Protein AF-A0A2A3G5W7-F1 (afdb_monomer_lite)

Structure (mmCIF, N/CA/C/O backbone):
data_AF-A0A2A3G5W7-F1
#
_entry.id   AF-A0A2A3G5W7-F1
#
loop_
_atom_site.group_PDB
_atom_site.id
_atom_site.type_symbol
_atom_site.label_atom_id
_atom_site.label_alt_id
_atom_site.label_comp_id
_atom_site.label_asym_id
_atom_site.label_entity_id
_atom_site.label_seq_id
_atom_site.pdbx_PDB_ins_code
_atom_site.Cartn_x
_atom_site.Cartn_y
_atom_site.Cartn_z
_atom_site.occupancy
_atom_site.B_iso_or_equiv
_atom_site.auth_seq_id
_atom_site.auth_comp_id
_atom_site.auth_asym_id
_atom_site.auth_atom_id
_atom_site.pdbx_PDB_model_num
ATOM 1 N N . MET A 1 1 ? 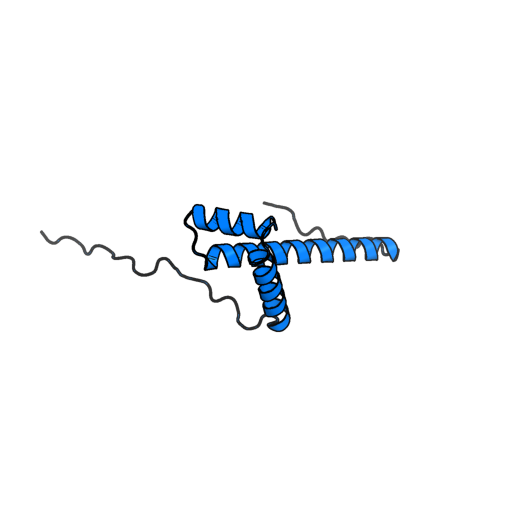8.699 5.999 56.934 1.00 55.00 1 MET A N 1
ATOM 2 C CA . MET A 1 1 ? 8.480 4.981 55.882 1.00 55.00 1 MET A CA 1
ATOM 3 C C . MET A 1 1 ? 8.142 5.730 54.603 1.00 55.00 1 MET A C 1
ATOM 5 O O . MET A 1 1 ? 7.010 6.161 54.447 1.00 55.00 1 MET A O 1
ATOM 9 N N . THR A 1 2 ? 9.136 5.998 53.757 1.00 57.38 2 THR A N 1
ATOM 10 C CA . THR A 1 2 ? 8.965 6.802 52.536 1.00 57.38 2 THR A CA 1
ATOM 11 C C . THR A 1 2 ? 9.011 5.843 51.355 1.00 57.38 2 THR A C 1
ATOM 13 O O . THR A 1 2 ? 10.043 5.211 51.135 1.00 57.38 2 THR A O 1
ATOM 16 N N . LEU A 1 3 ? 7.888 5.652 50.658 1.00 62.31 3 LEU A N 1
ATOM 17 C CA . LEU A 1 3 ? 7.853 4.781 49.483 1.00 62.31 3 LEU A CA 1
ATOM 18 C C . LEU A 1 3 ? 8.672 5.421 48.349 1.00 62.31 3 LEU A C 1
ATOM 20 O O . LEU A 1 3 ? 8.538 6.625 48.116 1.00 62.31 3 LEU A O 1
ATOM 24 N N . PRO A 1 4 ? 9.528 4.650 47.657 1.00 58.84 4 PRO A N 1
ATOM 25 C CA . PRO A 1 4 ? 10.319 5.167 46.551 1.00 58.84 4 PRO A CA 1
ATOM 26 C C . PRO A 1 4 ? 9.414 5.539 45.364 1.00 58.84 4 PRO A C 1
ATOM 28 O O . PRO A 1 4 ? 8.389 4.884 45.140 1.00 58.84 4 PRO A O 1
ATOM 31 N N . PRO A 1 5 ? 9.780 6.575 44.586 1.00 63.47 5 PRO A N 1
ATOM 32 C CA . PRO A 1 5 ? 8.975 7.060 43.472 1.00 63.47 5 PRO A CA 1
ATOM 33 C C . PRO A 1 5 ? 8.731 5.946 42.452 1.00 63.47 5 PRO A C 1
ATOM 35 O O . PRO A 1 5 ? 9.658 5.280 41.995 1.00 63.47 5 PRO A O 1
ATOM 38 N N . HIS A 1 6 ? 7.463 5.732 42.113 1.00 52.88 6 HIS A N 1
ATOM 39 C CA . HIS A 1 6 ? 7.064 4.767 41.098 1.00 52.88 6 HIS A CA 1
ATOM 40 C C . HIS A 1 6 ? 7.224 5.403 39.710 1.00 52.88 6 HIS A C 1
ATOM 42 O O . HIS A 1 6 ? 6.702 6.500 39.487 1.00 52.88 6 HIS A O 1
ATOM 48 N N . PRO A 1 7 ? 7.941 4.763 38.771 1.00 43.12 7 PRO A N 1
ATOM 49 C CA . PRO A 1 7 ? 8.121 5.312 37.438 1.00 43.12 7 PRO A CA 1
ATOM 50 C C . PRO A 1 7 ? 6.792 5.258 3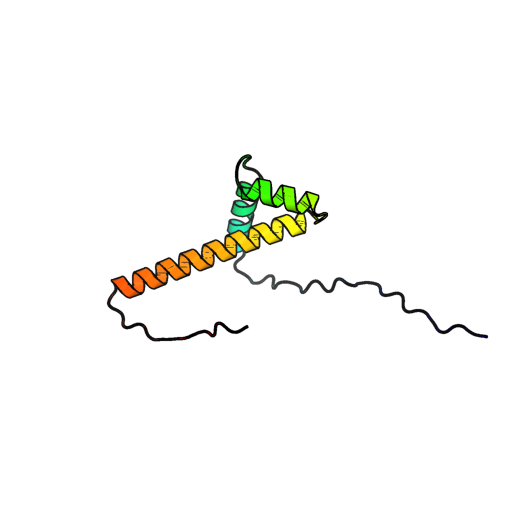6.679 1.00 43.12 7 PRO A C 1
ATOM 52 O O . PRO A 1 7 ? 6.279 4.187 36.363 1.00 43.12 7 PRO A O 1
ATOM 55 N N . ILE A 1 8 ? 6.237 6.427 36.363 1.00 43.81 8 ILE A N 1
ATOM 56 C CA . ILE A 1 8 ? 5.162 6.548 35.379 1.00 43.81 8 ILE A CA 1
ATOM 57 C C . ILE A 1 8 ? 5.840 6.602 34.011 1.00 43.81 8 ILE A C 1
ATOM 59 O O . ILE A 1 8 ? 6.380 7.634 33.610 1.00 43.81 8 ILE A O 1
ATOM 63 N N . PHE A 1 9 ? 5.840 5.482 33.291 1.00 46.00 9 PHE A N 1
ATOM 64 C CA . PHE A 1 9 ? 6.245 5.466 31.890 1.00 46.00 9 PHE A CA 1
ATOM 65 C C . PHE A 1 9 ? 5.197 6.227 31.068 1.00 46.00 9 PHE A C 1
ATOM 67 O O . PHE A 1 9 ? 4.127 5.706 30.760 1.00 46.00 9 PHE A O 1
ATOM 74 N N . SER A 1 10 ? 5.497 7.476 30.711 1.00 52.00 10 SER A N 1
ATOM 75 C CA . SER A 1 10 ? 4.814 8.168 29.619 1.00 52.00 10 SER A CA 1
ATOM 76 C C . SER A 1 10 ? 5.641 7.986 28.343 1.00 52.00 10 SER A C 1
ATOM 78 O O . SER A 1 10 ? 6.846 8.211 28.345 1.00 52.00 10 SER A O 1
ATOM 80 N N . ALA A 1 11 ? 4.974 7.570 27.265 1.00 43.47 11 ALA A N 1
ATOM 81 C CA . ALA A 1 11 ? 5.501 7.401 25.906 1.00 43.47 11 ALA A CA 1
ATOM 82 C C . ALA A 1 11 ? 6.241 6.086 25.573 1.00 43.47 11 ALA A C 1
ATOM 84 O O . ALA A 1 11 ? 7.367 6.096 25.084 1.00 43.47 11 ALA A O 1
ATOM 85 N N . ASP A 1 12 ? 5.529 4.958 25.641 1.00 47.75 12 ASP A N 1
ATOM 86 C CA . ASP A 1 12 ? 5.883 3.740 24.888 1.00 47.75 12 ASP A CA 1
ATOM 87 C C . ASP A 1 12 ? 5.451 3.821 23.408 1.00 47.75 12 ASP A C 1
ATOM 89 O O . ASP A 1 12 ? 4.781 2.942 22.886 1.00 47.75 12 ASP A O 1
ATOM 93 N N . GLN A 1 13 ? 5.752 4.923 22.712 1.00 47.00 13 GLN A N 1
ATOM 94 C CA . GLN A 1 13 ? 5.650 4.971 21.246 1.00 47.00 13 GLN A CA 1
ATOM 95 C C . GLN A 1 13 ? 6.727 5.889 20.673 1.00 47.00 13 GLN A C 1
ATOM 97 O O . GLN A 1 13 ? 6.452 6.964 20.133 1.00 47.00 13 GLN A O 1
ATOM 102 N N . SER A 1 14 ? 7.979 5.439 20.731 1.00 42.91 14 SER A N 1
ATOM 103 C CA . SER A 1 14 ? 9.037 5.961 19.870 1.00 42.91 14 SER A CA 1
ATOM 104 C C . SER A 1 14 ? 8.734 5.550 18.424 1.00 42.91 14 SER A C 1
ATOM 106 O O . SER A 1 14 ? 9.239 4.567 17.898 1.00 42.91 14 SER A O 1
ATOM 108 N N . ARG A 1 15 ? 7.842 6.282 17.743 1.00 53.84 15 ARG A N 1
ATOM 109 C CA . ARG A 1 15 ? 7.629 6.095 16.302 1.00 53.84 15 ARG A CA 1
ATOM 110 C C . ARG A 1 15 ? 8.855 6.670 15.589 1.00 53.84 15 ARG A C 1
ATOM 112 O O . ARG A 1 15 ? 8.965 7.899 15.534 1.00 53.84 15 ARG A O 1
ATOM 119 N N . PRO A 1 16 ? 9.774 5.848 15.042 1.00 50.41 16 PRO A N 1
ATOM 120 C CA . PRO A 1 16 ? 10.879 6.378 14.259 1.00 50.41 16 PRO A CA 1
ATOM 121 C C . PRO A 1 16 ? 10.292 7.223 13.130 1.00 50.41 16 PRO A C 1
ATOM 123 O O . PRO A 1 16 ? 9.409 6.778 12.387 1.00 50.41 16 PRO A O 1
ATOM 126 N N . ARG A 1 17 ? 10.729 8.482 13.032 1.00 51.06 17 ARG A N 1
ATOM 127 C CA . ARG A 1 17 ? 10.313 9.368 11.946 1.00 51.06 17 ARG A CA 1
ATOM 128 C C . ARG A 1 17 ? 10.879 8.789 10.654 1.00 51.06 17 ARG A C 1
ATOM 130 O O . ARG A 1 17 ? 12.072 8.893 10.395 1.00 51.06 17 ARG A O 1
ATOM 137 N N . LEU A 1 18 ? 10.017 8.152 9.860 1.00 57.84 18 LEU A N 1
ATOM 138 C CA . LEU A 1 18 ? 10.367 7.700 8.520 1.00 57.84 18 LEU A CA 1
ATOM 139 C C . LEU A 1 18 ? 10.802 8.933 7.720 1.00 57.84 18 LEU A C 1
ATOM 141 O O . LEU A 1 18 ? 10.057 9.914 7.649 1.00 57.84 18 LEU A O 1
ATOM 145 N N . SER A 1 19 ? 12.025 8.900 7.192 1.00 53.16 19 SER A N 1
ATOM 146 C CA . SER A 1 19 ? 12.618 9.994 6.423 1.00 53.16 19 SER A CA 1
ATOM 147 C C . SER A 1 19 ? 11.611 10.594 5.432 1.00 53.16 19 SER A C 1
ATOM 149 O O . SER A 1 19 ? 11.038 9.894 4.598 1.00 53.16 19 SER A O 1
ATOM 151 N N . ARG A 1 20 ? 11.396 11.915 5.509 1.00 54.66 20 ARG A N 1
ATOM 152 C CA . ARG A 1 20 ? 10.507 12.66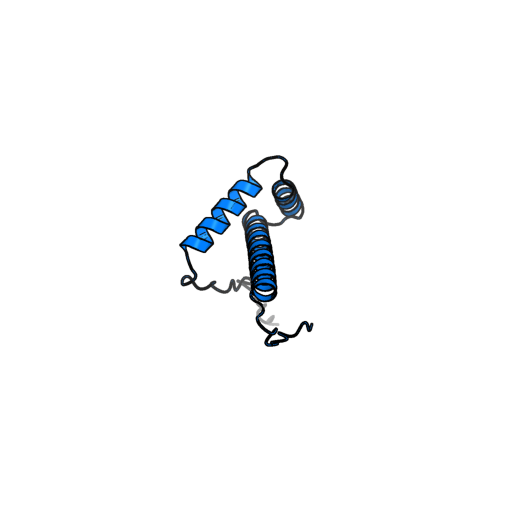7 4.599 1.00 54.66 20 ARG A CA 1
ATOM 153 C C . ARG A 1 20 ? 11.098 12.858 3.191 1.00 54.66 20 ARG A C 1
ATOM 155 O O . ARG A 1 20 ? 10.448 13.498 2.357 1.00 54.66 20 ARG A O 1
ATOM 162 N N . PHE A 1 21 ? 12.308 12.342 2.961 1.00 55.56 21 PHE A N 1
ATOM 163 C CA . PHE A 1 21 ? 13.100 12.465 1.732 1.00 55.56 21 PHE A CA 1
ATOM 164 C C . PHE A 1 21 ? 12.978 11.255 0.788 1.00 55.56 21 PHE A C 1
ATOM 166 O O . PHE A 1 21 ? 13.735 11.142 -0.167 1.00 55.56 21 PHE A O 1
ATOM 173 N N . GLY A 1 22 ? 12.032 10.340 1.020 1.00 66.25 22 GLY A N 1
ATOM 174 C CA . GLY A 1 22 ? 11.686 9.325 0.017 1.00 66.25 22 GLY A CA 1
ATOM 175 C C . GLY A 1 22 ? 10.988 9.928 -1.213 1.00 66.25 22 GLY A C 1
ATOM 176 O O . GLY A 1 22 ? 10.459 11.039 -1.149 1.00 66.25 22 GLY A O 1
ATOM 177 N N . ASN A 1 23 ? 10.936 9.175 -2.319 1.00 83.75 23 ASN A N 1
ATOM 178 C CA . ASN A 1 23 ? 10.211 9.554 -3.538 1.00 83.75 23 ASN A CA 1
ATOM 179 C C . ASN A 1 23 ? 8.714 9.762 -3.229 1.00 83.75 23 ASN A C 1
ATOM 181 O O . ASN A 1 23 ? 7.946 8.806 -3.098 1.00 83.75 23 ASN A O 1
ATOM 185 N N .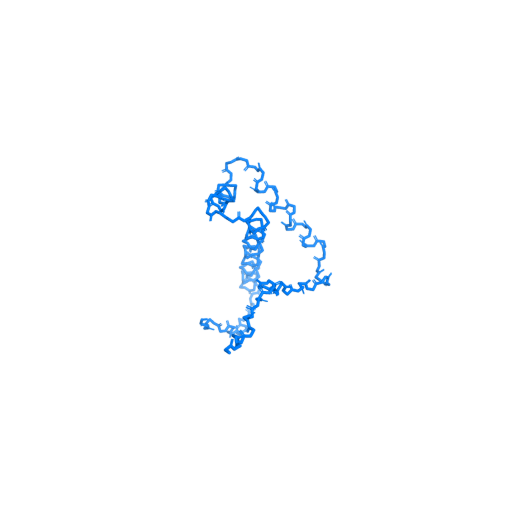 ARG A 1 24 ? 8.304 11.027 -3.078 1.00 84.12 24 ARG A N 1
ATOM 186 C CA . ARG A 1 24 ? 6.947 11.395 -2.647 1.00 84.12 24 ARG A CA 1
ATOM 187 C C . ARG A 1 24 ? 5.888 11.039 -3.677 1.00 84.12 24 ARG A C 1
ATOM 189 O O . ARG A 1 24 ? 4.805 10.628 -3.281 1.00 84.12 24 ARG A O 1
ATOM 196 N N . THR A 1 25 ? 6.214 11.144 -4.962 1.00 88.31 25 THR A N 1
ATOM 197 C CA . THR A 1 25 ? 5.316 10.766 -6.056 1.00 88.31 25 THR A CA 1
ATOM 198 C C . THR A 1 25 ? 5.019 9.274 -6.007 1.00 88.31 25 THR A C 1
ATOM 200 O O . THR A 1 25 ? 3.856 8.882 -6.007 1.00 88.31 25 THR A O 1
ATOM 203 N N . LEU A 1 26 ? 6.057 8.443 -5.861 1.00 86.06 26 LEU A N 1
ATOM 204 C CA . LEU A 1 26 ? 5.894 6.995 -5.727 1.00 86.06 26 LEU A CA 1
ATOM 205 C C . LEU A 1 26 ? 5.097 6.634 -4.469 1.00 86.06 26 LEU A C 1
ATOM 207 O O . LEU A 1 26 ? 4.156 5.849 -4.541 1.00 86.06 26 LEU A O 1
ATOM 211 N N . ASN A 1 27 ? 5.432 7.239 -3.328 1.00 87.75 27 ASN A N 1
ATOM 212 C CA . ASN A 1 27 ? 4.715 6.992 -2.077 1.00 87.75 27 ASN A CA 1
ATOM 213 C C . ASN A 1 27 ? 3.237 7.402 -2.178 1.00 87.75 27 ASN A C 1
ATOM 215 O O . ASN A 1 27 ? 2.370 6.685 -1.686 1.00 87.75 27 ASN A O 1
ATOM 219 N N . SER A 1 28 ? 2.945 8.520 -2.849 1.00 90.00 28 SER A N 1
ATOM 220 C CA . SER A 1 28 ? 1.576 8.968 -3.108 1.00 90.00 28 SER A CA 1
ATOM 221 C C . SER A 1 28 ? 0.833 8.009 -4.036 1.00 90.00 28 SER A C 1
ATOM 223 O O . SER A 1 28 ? -0.322 7.691 -3.776 1.00 90.00 28 SER A O 1
ATOM 225 N N . ALA A 1 29 ? 1.479 7.514 -5.093 1.00 91.81 29 ALA A N 1
ATOM 226 C CA . ALA A 1 29 ? 0.876 6.543 -6.000 1.00 91.81 29 ALA A CA 1
ATOM 227 C C . ALA A 1 29 ? 0.539 5.227 -5.278 1.00 91.81 29 ALA A C 1
ATOM 229 O O . ALA A 1 29 ? -0.579 4.732 -5.398 1.00 91.81 29 ALA A O 1
ATOM 230 N N . ILE A 1 30 ? 1.462 4.703 -4.462 1.00 91.25 30 ILE A N 1
ATOM 231 C CA . ILE A 1 30 ? 1.227 3.502 -3.643 1.00 91.2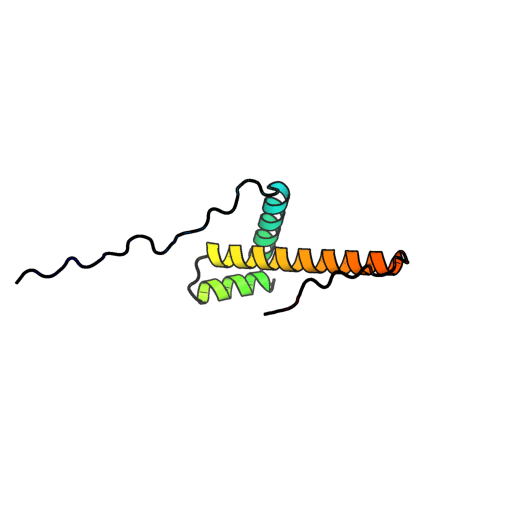5 30 ILE A CA 1
ATOM 232 C C . ILE A 1 30 ? 0.053 3.720 -2.687 1.00 91.25 30 ILE A C 1
ATOM 234 O O . ILE A 1 30 ? -0.792 2.840 -2.543 1.00 91.25 30 ILE A O 1
ATOM 238 N N . HIS A 1 31 ? -0.020 4.894 -2.060 1.00 92.00 31 HIS A N 1
ATOM 239 C CA . HIS A 1 31 ? -1.116 5.240 -1.164 1.00 92.00 31 HIS A CA 1
ATOM 240 C C . HIS A 1 31 ? -2.472 5.258 -1.882 1.00 92.00 31 HIS A C 1
ATOM 242 O O . HIS A 1 31 ? -3.430 4.675 -1.383 1.00 92.00 31 HIS A O 1
ATOM 248 N N . VAL A 1 32 ? -2.552 5.874 -3.066 1.00 93.56 32 VAL A N 1
ATOM 249 C CA . VAL A 1 32 ? -3.785 5.917 -3.872 1.00 93.56 32 VAL A CA 1
ATOM 250 C C . VAL A 1 32 ? -4.217 4.514 -4.300 1.00 93.56 32 VAL A C 1
ATOM 252 O O . VAL A 1 32 ? -5.395 4.180 -4.190 1.00 93.56 32 VAL A O 1
ATOM 255 N N . VAL A 1 33 ? -3.275 3.667 -4.725 1.00 90.88 33 VAL A N 1
ATOM 256 C CA . VAL A 1 33 ? -3.562 2.265 -5.072 1.00 90.88 33 VAL A CA 1
ATOM 257 C C . VAL A 1 33 ? -4.092 1.501 -3.859 1.00 90.88 33 VAL A C 1
ATOM 259 O O . VAL A 1 33 ? -5.119 0.835 -3.962 1.00 90.88 33 VAL A O 1
ATOM 262 N N . ALA A 1 34 ? -3.438 1.630 -2.701 1.00 90.81 34 ALA A N 1
ATOM 263 C CA . ALA A 1 34 ? -3.878 0.979 -1.470 1.00 90.81 34 ALA A CA 1
ATOM 264 C C . ALA A 1 34 ? -5.272 1.464 -1.037 1.00 90.81 34 ALA A C 1
ATOM 266 O O . ALA A 1 34 ? -6.108 0.655 -0.644 1.00 90.81 34 ALA A O 1
ATOM 267 N N . LEU A 1 35 ? -5.549 2.767 -1.149 1.00 90.88 35 LEU A N 1
ATOM 268 C CA . LEU A 1 35 ? -6.867 3.325 -0.851 1.00 90.88 35 LEU A CA 1
ATOM 269 C C . LEU A 1 35 ? -7.932 2.753 -1.794 1.00 90.88 35 LEU A C 1
ATOM 271 O O . LEU A 1 35 ? -8.966 2.293 -1.325 1.00 90.88 35 LEU A O 1
ATOM 275 N N . SER A 1 36 ? -7.651 2.703 -3.099 1.00 91.19 36 SER A N 1
ATOM 276 C CA . SER A 1 36 ? -8.556 2.115 -4.092 1.00 91.19 36 SER A CA 1
ATOM 277 C C . SER A 1 36 ? -8.860 0.642 -3.783 1.00 91.19 36 SER A C 1
ATOM 279 O O . SER A 1 36 ? -10.029 0.259 -3.716 1.00 91.19 36 SER A O 1
ATOM 281 N N . GLN A 1 37 ? -7.834 -0.162 -3.483 1.00 88.50 37 GLN A N 1
ATOM 282 C CA . GLN A 1 37 ? -7.987 -1.571 -3.094 1.00 88.50 37 GLN A CA 1
ATOM 283 C C . GLN A 1 37 ? -8.801 -1.755 -1.810 1.00 88.50 37 GLN A C 1
ATOM 285 O O . GLN A 1 37 ? -9.542 -2.730 -1.700 1.00 88.50 37 GLN A O 1
ATOM 290 N N . ALA A 1 38 ? -8.675 -0.825 -0.860 1.00 86.62 38 ALA A N 1
ATOM 291 C CA . ALA A 1 38 ? -9.436 -0.833 0.382 1.00 86.62 38 ALA A CA 1
ATOM 292 C C . ALA A 1 38 ? -10.892 -0.382 0.201 1.00 86.62 38 ALA A C 1
ATOM 294 O O . ALA A 1 38 ? -11.726 -0.761 1.012 1.0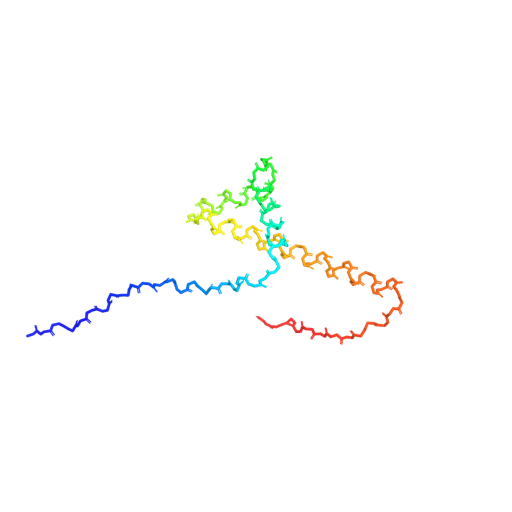0 86.62 38 ALA A O 1
ATOM 295 N N . THR A 1 39 ? -11.206 0.421 -0.822 1.00 83.75 39 THR A N 1
ATOM 296 C CA . THR A 1 39 ? -12.571 0.918 -1.081 1.00 83.75 39 THR A CA 1
ATOM 297 C C . THR A 1 39 ? -13.398 0.017 -1.991 1.00 83.75 39 THR A C 1
ATOM 299 O O . THR A 1 39 ? -14.620 -0.005 -1.876 1.00 83.75 39 THR A O 1
ATOM 302 N N . VAL A 1 40 ? -12.761 -0.721 -2.904 1.00 87.00 40 VAL A N 1
ATOM 303 C CA . VAL A 1 40 ? -13.475 -1.585 -3.851 1.00 87.00 40 VAL A CA 1
ATOM 304 C C . VAL A 1 40 ? -13.976 -2.833 -3.122 1.00 87.00 40 VAL A C 1
ATOM 306 O O . VAL A 1 40 ? -13.201 -3.719 -2.751 1.00 87.00 40 VAL A O 1
ATOM 309 N N . SER A 1 41 ? -15.291 -2.897 -2.913 1.00 70.94 41 SER A N 1
ATOM 310 C CA . SER A 1 41 ? -15.963 -4.037 -2.293 1.00 70.94 41 SER A CA 1
ATOM 311 C C . SER A 1 41 ? -15.773 -5.302 -3.137 1.00 70.94 41 SER A C 1
ATOM 313 O O . SER A 1 41 ? -15.965 -5.283 -4.350 1.00 70.94 41 SER A O 1
ATOM 315 N N . GLY A 1 42 ? -15.383 -6.403 -2.489 1.00 74.69 42 GLY A N 1
ATOM 316 C CA . GLY A 1 42 ? -15.116 -7.691 -3.144 1.00 74.69 42 GLY A CA 1
ATOM 317 C C . GLY A 1 42 ? -13.636 -7.990 -3.401 1.00 74.69 42 GLY A C 1
ATOM 318 O O . GLY A 1 42 ? -13.307 -9.123 -3.737 1.00 74.69 42 GLY A O 1
ATOM 319 N N . ASN A 1 43 ? -12.731 -7.029 -3.185 1.00 80.00 43 ASN A N 1
ATOM 320 C CA . ASN A 1 43 ? -11.299 -7.315 -3.190 1.00 80.00 43 ASN A CA 1
ATOM 321 C C . ASN A 1 43 ? -10.871 -8.018 -1.883 1.00 80.00 43 ASN A C 1
ATOM 323 O O . ASN A 1 43 ? -11.326 -7.667 -0.789 1.00 80.00 43 ASN A O 1
ATOM 327 N N . GLU A 1 44 ? -9.949 -8.976 -1.979 1.00 83.00 44 GLU A N 1
ATOM 328 C CA . GLU A 1 44 ? -9.347 -9.653 -0.825 1.00 83.00 44 GLU A CA 1
ATOM 329 C C . GLU A 1 44 ? -8.697 -8.648 0.142 1.00 83.00 44 GLU A C 1
ATOM 331 O O . GLU A 1 44 ? -8.774 -8.811 1.362 1.00 83.00 44 GLU A O 1
ATOM 336 N N . ASP A 1 45 ? -8.141 -7.556 -0.389 1.00 81.44 45 ASP A N 1
ATOM 337 C CA . ASP A 1 45 ? -7.526 -6.477 0.389 1.00 81.44 45 ASP A CA 1
ATOM 338 C C . ASP A 1 45 ? -8.541 -5.691 1.245 1.00 81.44 45 ASP A C 1
ATOM 340 O O . ASP A 1 45 ? -8.225 -5.275 2.368 1.00 81.44 45 ASP A O 1
ATOM 344 N N . HIS A 1 46 ? -9.780 -5.534 0.762 1.00 80.25 46 HIS A N 1
ATOM 345 C CA . HIS A 1 46 ? -10.881 -4.932 1.522 1.00 80.25 46 HIS A CA 1
ATOM 346 C C . HIS A 1 46 ? -11.268 -5.845 2.692 1.00 80.25 46 HIS A C 1
ATOM 348 O O . HIS A 1 46 ? -11.304 -5.414 3.847 1.00 80.25 46 HIS A O 1
ATOM 354 N N . ALA A 1 47 ? -11.484 -7.135 2.419 1.00 84.69 47 ALA A N 1
ATOM 355 C CA . ALA A 1 47 ? -11.780 -8.128 3.454 1.00 84.69 47 ALA A CA 1
ATOM 356 C C . ALA A 1 47 ? -10.630 -8.267 4.468 1.00 84.69 47 ALA A C 1
ATOM 358 O O . ALA A 1 47 ? -10.846 -8.455 5.664 1.00 84.69 47 ALA A O 1
ATOM 359 N N . TYR A 1 48 ? -9.384 -8.153 4.016 1.00 83.38 48 TYR A N 1
ATOM 360 C CA . TYR A 1 48 ? -8.207 -8.156 4.875 1.00 83.38 48 TYR A CA 1
ATOM 361 C C . TYR A 1 48 ? -8.144 -6.935 5.795 1.00 83.38 48 TYR A C 1
ATOM 363 O O . TYR A 1 48 ? -7.836 -7.079 6.979 1.00 83.38 48 TYR A O 1
ATOM 371 N N . THR A 1 49 ? -8.457 -5.749 5.277 1.00 80.94 49 THR A N 1
ATOM 372 C CA . THR A 1 49 ? -8.498 -4.519 6.076 1.00 80.94 49 THR A CA 1
ATOM 373 C C . THR A 1 49 ? -9.622 -4.583 7.112 1.00 80.94 49 THR A C 1
ATOM 375 O O . THR A 1 49 ? -9.369 -4.269 8.273 1.00 80.94 49 THR A O 1
ATOM 378 N N . GLY A 1 50 ? -10.801 -5.098 6.738 1.00 80.94 50 GLY A N 1
ATOM 379 C CA . GLY A 1 50 ? -11.906 -5.393 7.662 1.00 80.94 50 GLY A CA 1
ATOM 380 C C . GLY A 1 50 ? -11.492 -6.336 8.796 1.00 80.94 50 GLY A C 1
ATOM 381 O O . GLY A 1 50 ? -11.532 -5.945 9.956 1.00 80.94 50 GLY A O 1
ATOM 382 N N . ARG A 1 51 ? -10.921 -7.505 8.467 1.00 87.81 51 ARG A N 1
ATOM 383 C CA . ARG A 1 51 ? -10.388 -8.453 9.470 1.00 87.81 51 ARG A CA 1
ATOM 384 C C . ARG A 1 51 ? -9.387 -7.806 10.430 1.00 87.81 51 ARG A C 1
ATOM 386 O O . ARG A 1 51 ? -9.323 -8.154 11.602 1.00 87.81 51 ARG A O 1
ATOM 393 N N . LYS A 1 52 ? -8.561 -6.876 9.941 1.00 84.50 52 LYS A N 1
ATOM 394 C CA . LYS A 1 52 ? -7.569 -6.180 10.774 1.00 84.50 52 LYS A CA 1
ATOM 395 C C . LYS A 1 52 ? -8.217 -5.183 11.735 1.00 84.50 52 LYS A C 1
ATOM 397 O O . LYS A 1 52 ? -7.690 -5.023 12.832 1.00 84.50 52 LYS A O 1
ATOM 402 N N . LEU A 1 53 ? -9.317 -4.545 11.340 1.00 84.75 53 LEU A N 1
ATOM 403 C CA . LEU A 1 53 ? -10.126 -3.716 12.234 1.00 84.75 53 LEU A CA 1
ATOM 404 C C . LEU A 1 53 ? -10.808 -4.578 13.305 1.00 84.75 53 LEU A C 1
ATOM 406 O O . LEU A 1 53 ? -10.754 -4.219 14.478 1.00 84.75 53 LEU A O 1
ATOM 410 N N . ASP A 1 54 ? -11.336 -5.744 12.923 1.00 86.38 54 ASP A N 1
ATOM 411 C CA . ASP A 1 54 ? -11.958 -6.699 13.856 1.00 86.38 54 ASP A CA 1
ATOM 412 C C . ASP A 1 54 ? -10.950 -7.258 14.879 1.00 86.38 54 ASP A C 1
ATOM 414 O O . ASP A 1 54 ? -11.278 -7.467 16.042 1.00 86.38 54 ASP A O 1
ATOM 418 N N . GLU A 1 55 ? -9.684 -7.427 14.480 1.00 87.31 55 GLU A N 1
ATOM 419 C CA . GLU A 1 55 ? -8.559 -7.766 15.372 1.00 87.31 55 GLU A CA 1
ATOM 420 C C . GLU A 1 55 ? -8.181 -6.632 16.358 1.00 87.31 55 GLU A C 1
ATOM 422 O O . GLU A 1 55 ? -7.204 -6.764 17.098 1.00 87.31 55 GLU A O 1
ATOM 427 N N . GLY A 1 56 ? -8.892 -5.500 16.352 1.00 85.75 56 GLY A N 1
ATOM 428 C CA . GLY A 1 56 ? -8.647 -4.358 17.237 1.00 85.75 56 GLY A CA 1
ATOM 429 C C . GLY A 1 56 ? -7.524 -3.425 16.776 1.00 85.75 56 GLY A C 1
ATOM 430 O O . GLY A 1 56 ? -7.084 -2.567 17.544 1.00 85.75 56 GLY A O 1
ATOM 431 N N . LYS A 1 57 ? -7.031 -3.560 15.535 1.00 87.06 57 LYS A N 1
ATOM 432 C CA . LYS A 1 57 ? -6.024 -2.628 15.004 1.00 87.06 57 LYS A CA 1
ATOM 433 C C . LYS A 1 57 ? -6.673 -1.325 14.589 1.00 87.06 57 LYS A C 1
ATOM 435 O O . LYS A 1 57 ? -7.790 -1.285 14.078 1.00 87.06 57 LYS A O 1
ATOM 440 N N . THR A 1 58 ? -5.917 -0.243 14.715 1.00 89.19 58 THR A N 1
ATOM 441 C CA . THR A 1 58 ? -6.380 1.051 14.218 1.00 89.19 58 THR A CA 1
ATOM 442 C C . THR A 1 58 ? -6.454 1.040 12.687 1.00 89.19 58 THR A C 1
ATOM 444 O O . THR A 1 58 ? -5.633 0.412 12.011 1.00 89.19 58 THR A O 1
ATOM 447 N N . ALA A 1 59 ? -7.377 1.815 12.110 1.00 83.00 59 ALA A N 1
ATOM 448 C CA . ALA A 1 59 ? -7.487 1.965 10.654 1.00 83.00 59 ALA A CA 1
ATOM 449 C C . ALA A 1 59 ? -6.156 2.382 9.999 1.00 83.00 59 ALA A C 1
ATOM 451 O O . ALA A 1 59 ? -5.785 1.885 8.937 1.00 83.00 59 ALA A O 1
ATOM 452 N N . ARG A 1 60 ? -5.372 3.224 10.685 1.00 85.12 60 ARG A N 1
ATOM 453 C CA . ARG A 1 60 ? -4.029 3.634 10.245 1.00 85.12 60 ARG A CA 1
ATOM 454 C C . ARG A 1 60 ? -3.040 2.472 10.175 1.00 85.12 60 ARG A C 1
ATOM 456 O O . ARG A 1 60 ? -2.174 2.465 9.302 1.00 85.12 60 ARG A O 1
ATOM 463 N N . GLU A 1 61 ? -3.113 1.516 11.093 1.00 86.50 61 GLU A N 1
ATOM 464 C CA . GLU A 1 61 ? -2.242 0.336 11.084 1.00 86.50 61 GLU A CA 1
ATOM 465 C C . GLU A 1 61 ? -2.654 -0.659 10.007 1.00 86.50 61 GLU A C 1
ATOM 467 O O . GLU A 1 61 ? -1.782 -1.187 9.312 1.00 86.50 61 GLU A O 1
ATOM 472 N N . ALA A 1 62 ? -3.960 -0.869 9.833 1.00 88.81 62 ALA A N 1
ATOM 473 C CA . ALA A 1 62 ? -4.495 -1.694 8.757 1.00 88.81 62 ALA A CA 1
ATOM 474 C C . ALA A 1 62 ? -4.072 -1.139 7.384 1.00 88.81 62 ALA A C 1
ATOM 476 O O . ALA A 1 62 ? -3.451 -1.857 6.596 1.00 88.81 62 ALA A O 1
ATOM 477 N N . GLN A 1 63 ? -4.255 0.166 7.159 1.00 88.19 63 GLN A N 1
ATOM 478 C CA . GLN A 1 63 ? -3.841 0.847 5.931 1.00 88.19 63 GLN A CA 1
ATOM 479 C C . GLN A 1 63 ? -2.328 0.772 5.693 1.00 88.19 63 GLN A C 1
ATOM 481 O O . GLN A 1 63 ? -1.889 0.393 4.610 1.00 88.19 63 GLN A O 1
ATOM 486 N N . ARG A 1 64 ? -1.499 1.045 6.711 1.00 88.25 64 ARG A N 1
ATOM 487 C CA . ARG A 1 64 ? -0.035 0.906 6.578 1.00 88.25 64 ARG A CA 1
ATOM 488 C C . ARG A 1 64 ? 0.385 -0.520 6.237 1.00 88.25 64 ARG A C 1
ATOM 490 O O . ARG A 1 64 ? 1.404 -0.725 5.577 1.00 88.25 64 ARG A O 1
ATOM 497 N N . ARG A 1 65 ? -0.340 -1.524 6.733 1.00 89.44 65 ARG A N 1
ATOM 498 C CA . ARG A 1 65 ? -0.058 -2.927 6.425 1.00 89.44 65 ARG A CA 1
ATOM 499 C C . ARG A 1 65 ? -0.417 -3.250 4.976 1.00 89.44 65 ARG A C 1
ATOM 501 O O . ARG A 1 65 ? 0.373 -3.937 4.329 1.00 89.44 65 ARG A O 1
ATOM 508 N N . LEU A 1 66 ? -1.526 -2.708 4.475 1.00 89.62 66 LEU A N 1
ATOM 509 C CA . LEU A 1 66 ? -1.914 -2.804 3.070 1.00 89.62 66 LEU A CA 1
ATOM 510 C C . LEU A 1 66 ? -0.883 -2.125 2.153 1.00 89.62 66 LEU A C 1
ATOM 512 O O . LEU A 1 66 ? -0.344 -2.770 1.259 1.00 89.62 66 LEU A O 1
ATOM 516 N N . GLU A 1 67 ? -0.479 -0.885 2.444 1.00 90.00 67 GLU A N 1
ATOM 517 C CA . GLU A 1 67 ? 0.577 -0.176 1.696 1.00 90.00 67 GLU A CA 1
ATOM 518 C C . GLU A 1 67 ? 1.889 -0.983 1.635 1.00 90.00 67 GLU A C 1
ATOM 520 O O . GLU A 1 67 ? 2.535 -1.094 0.587 1.00 90.00 67 GLU A O 1
ATOM 525 N N . ARG A 1 68 ? 2.283 -1.612 2.754 1.00 91.25 68 ARG A N 1
ATOM 526 C CA . ARG A 1 68 ? 3.458 -2.499 2.802 1.00 91.25 68 ARG A CA 1
ATOM 527 C C . ARG A 1 68 ? 3.278 -3.746 1.937 1.00 91.25 68 ARG A C 1
ATOM 529 O O . ARG A 1 68 ? 4.253 -4.196 1.339 1.00 91.25 68 ARG A O 1
ATOM 536 N N . GLN A 1 69 ? 2.082 -4.326 1.890 1.00 90.31 69 GLN A N 1
ATOM 537 C CA . GLN A 1 69 ? 1.781 -5.492 1.058 1.00 90.31 69 GLN A CA 1
ATOM 538 C C . GLN A 1 69 ? 1.845 -5.146 -0.432 1.00 90.31 69 GLN A C 1
ATOM 540 O O . GLN A 1 69 ? 2.499 -5.868 -1.189 1.00 90.31 69 GLN A O 1
ATOM 545 N N . VAL A 1 70 ? 1.273 -4.008 -0.832 1.00 91.00 70 VAL A N 1
ATOM 546 C CA . VAL A 1 70 ? 1.370 -3.477 -2.201 1.00 91.00 70 VAL A CA 1
ATOM 547 C C . VAL A 1 70 ? 2.831 -3.267 -2.585 1.00 91.00 70 VAL A C 1
ATOM 549 O O . VAL A 1 70 ? 3.292 -3.793 -3.595 1.00 91.00 70 VAL A O 1
ATOM 552 N N . THR A 1 71 ? 3.600 -2.594 -1.727 1.00 91.31 71 THR A N 1
ATOM 553 C CA . THR A 1 71 ? 5.028 -2.333 -1.968 1.00 91.31 71 THR A CA 1
ATOM 554 C C . THR A 1 71 ? 5.833 -3.627 -2.107 1.00 91.31 71 THR A C 1
ATOM 556 O O . THR A 1 71 ? 6.644 -3.761 -3.021 1.00 91.31 71 THR A O 1
ATOM 559 N N . LYS A 1 72 ? 5.601 -4.613 -1.227 1.00 92.94 72 LYS A N 1
ATOM 560 C CA . LYS A 1 72 ? 6.259 -5.929 -1.306 1.00 92.94 72 LYS A CA 1
ATOM 561 C C . LYS A 1 72 ? 5.929 -6.649 -2.609 1.00 92.94 72 LYS A C 1
ATOM 563 O O . LYS A 1 72 ? 6.815 -7.266 -3.197 1.00 92.94 72 LYS A O 1
ATOM 568 N N . THR A 1 73 ? 4.674 -6.587 -3.040 1.00 92.56 73 THR A N 1
ATOM 569 C CA . THR A 1 73 ? 4.224 -7.214 -4.286 1.00 92.56 73 THR A CA 1
ATOM 570 C C . THR A 1 73 ? 4.874 -6.538 -5.484 1.00 92.56 73 THR A C 1
ATOM 572 O O . THR A 1 73 ? 5.495 -7.225 -6.289 1.00 92.56 73 THR A O 1
ATOM 575 N N . LEU A 1 74 ? 4.852 -5.202 -5.535 1.00 90.56 74 LEU A N 1
ATOM 576 C CA . LEU A 1 74 ? 5.514 -4.416 -6.576 1.00 90.56 74 LEU A CA 1
ATOM 577 C C . LEU A 1 74 ? 7.005 -4.754 -6.674 1.00 90.56 74 LEU A C 1
ATOM 579 O O . LEU A 1 74 ? 7.488 -5.090 -7.752 1.00 90.56 74 LEU A O 1
ATOM 583 N N . TRP A 1 75 ? 7.720 -4.745 -5.546 1.00 91.88 75 TRP A N 1
ATOM 584 C CA . TRP A 1 75 ? 9.146 -5.069 -5.511 1.00 91.88 75 TRP A CA 1
ATOM 585 C C . TRP A 1 75 ? 9.435 -6.486 -6.024 1.00 91.88 75 TRP A C 1
ATOM 587 O O . TRP A 1 75 ? 10.337 -6.676 -6.840 1.00 91.88 75 TRP A O 1
ATOM 597 N N . ARG A 1 76 ? 8.643 -7.483 -5.600 1.00 94.00 76 ARG A N 1
ATOM 598 C CA . ARG A 1 76 ? 8.779 -8.870 -6.079 1.00 94.00 76 ARG A CA 1
ATOM 599 C C . ARG A 1 76 ? 8.522 -8.974 -7.578 1.00 94.00 76 ARG A C 1
ATOM 601 O O . ARG A 1 76 ? 9.268 -9.670 -8.260 1.00 94.00 76 ARG A O 1
ATOM 608 N N . THR A 1 77 ? 7.495 -8.296 -8.083 1.00 94.25 77 THR A N 1
ATOM 609 C CA . THR A 1 77 ? 7.168 -8.281 -9.511 1.00 94.25 77 THR A CA 1
ATOM 610 C C . THR A 1 77 ? 8.293 -7.645 -10.315 1.00 94.25 77 THR A C 1
ATOM 612 O O . THR A 1 77 ? 8.789 -8.279 -11.237 1.00 94.25 77 THR A O 1
ATOM 615 N N . MET A 1 78 ? 8.781 -6.467 -9.914 1.00 93.12 78 MET A N 1
ATOM 616 C CA . MET A 1 78 ? 9.898 -5.789 -10.584 1.00 93.12 78 MET A CA 1
ATOM 617 C C . MET A 1 78 ? 11.165 -6.650 -10.609 1.00 93.12 78 MET A C 1
ATOM 619 O O . MET A 1 78 ? 11.810 -6.765 -11.646 1.00 93.12 78 MET A O 1
ATOM 623 N N . ARG A 1 79 ? 11.500 -7.307 -9.491 1.00 95.06 79 ARG A N 1
ATOM 624 C CA . ARG A 1 79 ? 12.645 -8.228 -9.405 1.00 95.06 79 ARG A CA 1
ATOM 625 C C . ARG A 1 79 ? 12.495 -9.452 -10.305 1.00 95.06 79 ARG A C 1
ATOM 627 O O . ARG A 1 79 ? 13.477 -9.881 -10.910 1.00 95.06 79 ARG A O 1
ATOM 634 N N . ARG A 1 80 ? 11.293 -10.030 -10.385 1.00 93.56 80 ARG A N 1
ATOM 635 C CA . ARG A 1 80 ? 10.995 -11.145 -11.298 1.00 93.56 80 ARG A CA 1
ATOM 636 C C . ARG A 1 80 ? 11.137 -10.708 -12.752 1.00 93.56 80 ARG A C 1
ATOM 638 O O . ARG A 1 80 ? 11.791 -11.405 -13.518 1.00 93.56 80 ARG A O 1
ATOM 645 N N . ASP A 1 81 ? 10.592 -9.544 -13.091 1.00 93.00 81 ASP A N 1
ATOM 646 C CA . ASP A 1 81 ? 10.684 -8.958 -14.428 1.00 93.00 81 ASP A CA 1
ATOM 647 C C . ASP A 1 81 ? 12.138 -8.688 -14.825 1.00 93.00 81 ASP A C 1
ATOM 649 O O . ASP A 1 81 ? 12.564 -9.056 -15.914 1.00 93.00 81 ASP A O 1
ATOM 653 N N . GLU A 1 82 ? 12.928 -8.109 -13.920 1.00 92.94 82 GLU A N 1
ATOM 654 C CA . GLU A 1 82 ? 14.359 -7.884 -14.123 1.00 92.94 82 GLU A CA 1
ATOM 655 C C . GLU A 1 82 ? 15.117 -9.201 -14.323 1.00 92.94 82 GLU A C 1
ATOM 657 O O . GLU A 1 82 ? 15.931 -9.313 -15.236 1.00 92.94 82 GLU A O 1
ATOM 662 N N . THR A 1 83 ? 14.837 -10.211 -13.496 1.00 92.81 83 THR A N 1
ATOM 663 C CA . THR A 1 83 ? 15.469 -11.533 -13.620 1.00 92.81 83 THR A CA 1
ATOM 664 C C . THR A 1 83 ? 15.141 -12.159 -14.973 1.00 92.81 83 THR A C 1
ATOM 666 O O . THR A 1 83 ? 16.044 -12.642 -15.647 1.00 92.81 83 THR A O 1
ATOM 669 N N . ARG A 1 84 ? 13.876 -12.086 -15.407 1.00 90.25 84 ARG A N 1
ATOM 670 C CA . ARG A 1 84 ? 13.446 -12.556 -16.729 1.00 90.25 84 ARG A CA 1
ATOM 671 C C . ARG A 1 84 ? 14.191 -11.830 -17.851 1.00 90.25 84 ARG A C 1
ATOM 673 O O . ARG A 1 84 ? 14.780 -12.492 -18.694 1.00 90.25 84 ARG A O 1
ATOM 680 N N . ARG A 1 85 ? 14.250 -10.494 -17.809 1.00 89.38 85 ARG A N 1
ATOM 681 C CA . ARG A 1 85 ? 14.970 -9.689 -18.815 1.00 89.38 85 ARG A CA 1
ATOM 682 C C . ARG A 1 85 ? 16.446 -10.067 -18.913 1.00 89.38 85 ARG A C 1
ATOM 684 O O . ARG A 1 85 ? 16.969 -10.146 -20.013 1.00 89.38 85 ARG A O 1
ATOM 691 N N . ARG A 1 86 ? 17.109 -10.316 -17.777 1.00 85.00 86 ARG A N 1
ATOM 692 C CA . ARG A 1 86 ? 18.524 -10.729 -17.743 1.00 85.00 86 ARG A CA 1
ATOM 693 C C . ARG A 1 86 ? 18.750 -12.099 -18.390 1.00 85.00 86 ARG A C 1
ATOM 695 O O . ARG A 1 86 ? 19.746 -12.277 -19.085 1.00 85.00 86 ARG A O 1
ATOM 702 N N . LEU A 1 87 ? 17.826 -13.040 -18.173 1.00 83.88 87 LEU A N 1
ATOM 703 C CA . LEU A 1 87 ? 17.854 -14.359 -18.817 1.00 83.88 87 LEU A CA 1
ATOM 704 C C . LEU A 1 87 ? 17.643 -14.241 -20.333 1.00 83.88 87 LEU A C 1
ATOM 706 O O . LEU A 1 87 ? 18.340 -14.895 -21.101 1.00 83.88 87 LEU A O 1
ATOM 710 N N . GLU A 1 88 ? 16.719 -13.378 -20.759 1.00 81.50 88 GLU A N 1
ATOM 711 C CA . GLU A 1 88 ? 16.417 -13.118 -22.174 1.00 81.50 88 GLU A CA 1
ATOM 712 C C . GLU A 1 88 ? 17.550 -12.366 -22.894 1.00 81.50 88 GLU A C 1
ATOM 714 O O . GLU A 1 88 ? 17.785 -12.597 -24.076 1.00 81.50 88 GLU A O 1
ATOM 719 N N . SER A 1 89 ? 18.293 -11.502 -22.194 1.00 74.75 89 SER A N 1
ATOM 720 C CA . SER A 1 89 ? 19.392 -10.715 -22.770 1.00 74.75 89 SER A CA 1
ATOM 721 C C . SER A 1 89 ? 20.729 -11.466 -22.882 1.00 74.75 89 SER A C 1
ATOM 723 O O . SER A 1 89 ? 21.738 -10.842 -23.199 1.00 74.75 89 SER A O 1
ATOM 725 N N . GLY A 1 90 ? 20.781 -12.773 -22.588 1.00 63.50 90 GLY A N 1
ATOM 726 C CA . GLY A 1 90 ? 22.003 -13.590 -22.690 1.00 63.50 90 GLY A CA 1
ATOM 727 C C . GLY A 1 90 ? 23.121 -13.219 -21.702 1.00 63.50 90 GLY A C 1
ATOM 728 O O . GLY A 1 90 ? 24.261 -13.652 -21.865 1.00 63.50 90 GLY A O 1
ATOM 729 N N . GLY A 1 91 ? 22.819 -12.411 -20.679 1.00 55.50 91 GLY A N 1
ATOM 730 C CA . GLY A 1 91 ? 23.792 -11.972 -19.683 1.00 55.50 91 GLY A CA 1
ATOM 731 C C . GLY A 1 91 ? 24.041 -13.069 -18.655 1.00 55.50 91 GLY A C 1
ATOM 732 O O . GLY A 1 91 ? 23.116 -13.479 -17.954 1.00 55.50 91 GLY A O 1
ATOM 733 N N . VAL A 1 92 ? 25.289 -13.535 -18.555 1.00 55.59 92 VAL A N 1
ATOM 734 C CA . VAL A 1 92 ? 25.745 -14.454 -17.499 1.00 55.59 92 VAL A CA 1
ATOM 735 C C . VAL A 1 92 ? 25.246 -13.935 -16.142 1.00 55.59 92 VAL A C 1
ATOM 737 O O . VAL A 1 92 ? 25.396 -12.740 -15.870 1.00 55.59 92 VAL A O 1
ATOM 740 N N . PRO A 1 93 ? 24.637 -14.778 -15.285 1.00 58.59 93 PRO A N 1
ATOM 741 C CA . PRO A 1 93 ? 24.171 -14.338 -13.981 1.00 58.59 93 PRO A CA 1
ATOM 742 C C . PRO A 1 93 ? 25.387 -14.000 -13.118 1.00 58.59 93 PRO A C 1
ATOM 744 O O . PRO A 1 93 ? 25.967 -14.873 -12.478 1.00 58.59 93 PRO A O 1
ATOM 747 N N . GLU A 1 94 ? 25.788 -12.729 -13.101 1.00 54.19 94 GLU A N 1
ATOM 748 C CA . GLU A 1 94 ? 26.766 -12.254 -12.135 1.00 54.19 94 GLU A CA 1
ATOM 749 C C . GLU A 1 94 ? 26.104 -12.336 -10.757 1.00 54.19 94 GLU A C 1
ATOM 751 O O . GLU A 1 94 ? 25.144 -11.627 -10.429 1.00 54.19 94 GLU A O 1
ATOM 756 N N . GLY A 1 95 ? 26.532 -13.351 -10.011 1.00 62.97 95 GLY A N 1
ATOM 757 C CA . GLY A 1 95 ? 25.983 -13.689 -8.721 1.00 62.97 95 GLY A CA 1
ATOM 758 C C . GLY A 1 95 ? 26.179 -12.545 -7.744 1.00 62.97 95 GLY A C 1
ATOM 759 O O . GLY A 1 95 ? 27.293 -12.092 -7.507 1.00 62.97 95 GLY A O 1
ATOM 760 N N . VAL A 1 96 ? 25.094 -12.164 -7.080 1.00 54.25 96 VAL A N 1
ATOM 761 C CA . VAL A 1 96 ? 25.206 -11.653 -5.719 1.00 54.25 96 VAL A CA 1
ATOM 762 C C . VAL A 1 96 ? 24.180 -12.399 -4.870 1.00 54.25 96 VAL A C 1
ATOM 764 O O . VAL A 1 96 ? 22.979 -12.129 -4.979 1.00 54.25 96 VAL A O 1
ATOM 767 N N . PRO A 1 97 ? 24.598 -13.373 -4.044 1.00 49.81 97 PRO A N 1
ATOM 768 C CA . PRO A 1 97 ? 23.709 -13.974 -3.072 1.00 49.81 97 PRO A CA 1
ATOM 769 C C . PRO A 1 97 ? 23.532 -12.965 -1.936 1.00 49.81 97 PRO A C 1
ATOM 771 O O . PRO A 1 97 ? 24.348 -12.896 -1.020 1.00 49.81 97 PRO A O 1
ATOM 774 N N . PHE A 1 98 ? 22.462 -12.167 -1.965 1.00 52.12 98 PHE A N 1
ATOM 775 C CA . PHE A 1 98 ? 22.061 -11.450 -0.756 1.00 52.12 98 PHE A CA 1
ATOM 776 C C . PHE A 1 98 ? 21.327 -12.429 0.164 1.00 52.12 98 PHE A C 1
ATOM 778 O O . PHE A 1 98 ? 20.116 -12.618 0.067 1.00 52.12 98 PHE A O 1
ATOM 785 N N . SER A 1 99 ? 22.139 -13.116 0.971 1.00 48.31 99 SER A N 1
ATOM 786 C CA . SER A 1 99 ? 21.822 -13.913 2.159 1.00 48.31 99 SER A CA 1
ATOM 787 C C . SER A 1 99 ? 20.340 -13.956 2.550 1.00 48.31 99 SER A C 1
ATOM 789 O O . SER A 1 99 ? 19.815 -13.052 3.198 1.00 48.31 99 SER A O 1
ATOM 791 N N . ALA A 1 100 ? 19.701 -15.085 2.250 1.00 47.41 100 ALA A N 1
ATOM 792 C CA . ALA A 1 100 ? 18.563 -15.573 3.012 1.00 47.41 100 ALA A CA 1
ATOM 793 C C . ALA A 1 100 ? 19.080 -16.210 4.316 1.00 47.41 100 ALA A C 1
ATOM 795 O O . ALA A 1 100 ? 19.374 -17.398 4.328 1.00 47.41 100 ALA A O 1
ATOM 796 N N . ARG A 1 101 ? 19.237 -15.416 5.383 1.00 42.91 101 ARG A N 1
ATOM 797 C CA . ARG A 1 101 ? 19.368 -15.829 6.801 1.00 42.91 101 ARG A CA 1
ATOM 798 C C . ARG A 1 101 ? 19.090 -14.587 7.662 1.00 42.91 101 ARG A C 1
ATOM 800 O O . ARG A 1 101 ? 19.655 -13.544 7.354 1.00 42.91 101 ARG A O 1
ATOM 807 N N . GLY A 1 102 ? 18.264 -14.592 8.703 1.00 37.00 102 GLY A N 1
ATOM 808 C CA . GLY A 1 102 ? 17.398 -15.602 9.314 1.00 37.00 102 GLY A CA 1
ATOM 809 C C . GLY A 1 102 ? 16.308 -14.899 10.123 1.00 37.00 102 GLY A C 1
ATOM 810 O O . GLY A 1 102 ? 16.296 -13.645 10.121 1.00 37.00 102 GLY A O 1
#

Secondary structure (DSSP, 8-state):
--PPPP-------------TTS-HHHHHHHHHHHHHHHHSTT-HHHHHHHHHHHTT--HHHHHHHHHHHHHHHHHHHHHHHHHHHHHHTT------------

Foldseek 3Di:
DDDPDDDDDDDPDPPPPDDPPPDVVVLVVLLVVLVVQCPDPPRPLVVQLVVCVVVVDDNVVSSVVSSVVSVVVVVVVVVVVVVVVCVVVPHDPPDDPPDPDD

pLDDT: mean 75.55, std 17.53, range [37.0, 95.06]

Sequence (102 aa):
MTLPPHPIFSADQSRPRLSRFGNRTLNSAIHVVALSQATVSGNEDHAYTGRKLDEGKTAREAQRRLERQVTKTLWRTMRRDETRRRLESGGVPEGVPFSARG

Radius of gyration: 21.31 Å; chains: 1; bounding box: 43×28×79 Å